Protein AF-K4JUY3-F1 (afdb_monomer)

Foldseek 3Di:
DEEEEDEVVCVVVVQCQLVVLLCVLLVVVVDDYHYDYDPDLAQLVRCQVPQADPVVRAGPHQEYEYADLAANADAPVDGDLVSLLVSVVSHVHHAAYEYEQDPDAPVCQVPDPVRHDVVSCVGRPVRNVSNVHDDHFHQWGAHPPPRGIHGPNVSSNVVSVVRVD

Organism: NCBI:txid55611

Radius of gyration: 15.1 Å; Cα contacts (8 Å, |Δi|>4): 313; chains: 1; bounding box: 41×32×41 Å

Mean predicted aligned error: 3.04 Å

Sequence (165 aa):
VVGLILQRSHIVTGDESHYVGVIMELEAKGAKVIPIFAGGLDFSGPIEKYLVDPITKKPFVNSVVSLTGFALVGGPAKQDHPRAIETLMKLDVPYLCALPLVFQTTEEWLNSTLGLHPIQVALQVALPELDGGMEPIIFAGRDPRTGKSHALHKRVEQLCTRAIR

Structure (mmCIF, N/CA/C/O backbone):
data_AF-K4JUY3-F1
#
_entry.id   AF-K4JUY3-F1
#
loop_
_atom_site.group_PDB
_atom_site.id
_atom_site.type_symbol
_atom_site.label_atom_id
_atom_site.label_alt_id
_atom_site.label_comp_id
_atom_site.label_asym_id
_atom_site.label_entity_id
_atom_site.label_seq_id
_atom_site.pdbx_PDB_ins_code
_atom_site.Cartn_x
_atom_site.Cartn_y
_atom_site.Cartn_z
_atom_site.occupancy
_atom_site.B_iso_or_equiv
_atom_site.auth_seq_id
_atom_site.auth_comp_id
_atom_site.auth_asym_id
_atom_site.auth_atom_id
_atom_site.pdbx_PDB_model_num
ATOM 1 N N . VAL A 1 1 ? -11.041 -5.839 9.057 1.00 97.00 1 VAL A N 1
ATOM 2 C CA . VAL A 1 1 ? -11.167 -4.763 8.047 1.00 97.00 1 VAL A CA 1
ATOM 3 C C . VAL A 1 1 ? -9.778 -4.213 7.786 1.00 97.00 1 VAL A C 1
ATOM 5 O O . VAL A 1 1 ? -9.111 -3.861 8.748 1.00 97.00 1 VAL A O 1
ATOM 8 N N . VAL A 1 2 ? -9.334 -4.171 6.532 1.00 98.31 2 VAL A N 1
ATOM 9 C CA . VAL A 1 2 ? -7.998 -3.680 6.154 1.00 98.31 2 VAL A CA 1
ATOM 10 C C . VAL A 1 2 ? -8.152 -2.387 5.360 1.00 98.31 2 VAL A C 1
ATOM 12 O O . VAL A 1 2 ? -8.859 -2.363 4.350 1.00 98.31 2 VAL A O 1
ATOM 15 N N . GLY A 1 3 ? -7.521 -1.309 5.824 1.00 98.25 3 GLY A N 1
ATOM 16 C CA . GLY A 1 3 ? -7.425 -0.061 5.067 1.00 98.25 3 GLY A CA 1
ATOM 17 C C . GLY A 1 3 ? -6.300 -0.149 4.037 1.00 98.25 3 GLY A C 1
ATOM 18 O O . GLY A 1 3 ? -5.197 -0.567 4.379 1.00 98.25 3 GLY A O 1
ATOM 19 N N . LEU A 1 4 ? -6.552 0.247 2.789 1.00 98.19 4 LEU A N 1
ATOM 20 C CA . LEU A 1 4 ? -5.523 0.330 1.747 1.00 98.19 4 LEU A CA 1
ATOM 21 C C . LEU A 1 4 ? -5.312 1.776 1.320 1.00 98.19 4 LEU A C 1
ATOM 23 O O . LEU A 1 4 ? -6.272 2.443 0.948 1.00 98.19 4 LEU A O 1
ATOM 27 N N . ILE A 1 5 ? -4.064 2.240 1.308 1.00 97.75 5 ILE A N 1
ATOM 28 C CA . ILE A 1 5 ? -3.713 3.574 0.805 1.00 97.75 5 ILE A CA 1
ATOM 29 C C . ILE A 1 5 ? -3.151 3.439 -0.604 1.00 97.75 5 ILE A C 1
ATOM 31 O O . ILE A 1 5 ? -2.113 2.810 -0.816 1.00 97.75 5 ILE A O 1
ATOM 35 N N . LEU A 1 6 ? -3.846 4.043 -1.563 1.00 96.81 6 LEU A N 1
ATOM 36 C CA . LEU A 1 6 ? -3.548 3.980 -2.988 1.00 96.81 6 LEU A CA 1
ATOM 37 C C . LEU A 1 6 ? -3.201 5.367 -3.528 1.00 96.81 6 LEU A C 1
ATOM 39 O O . LEU A 1 6 ? 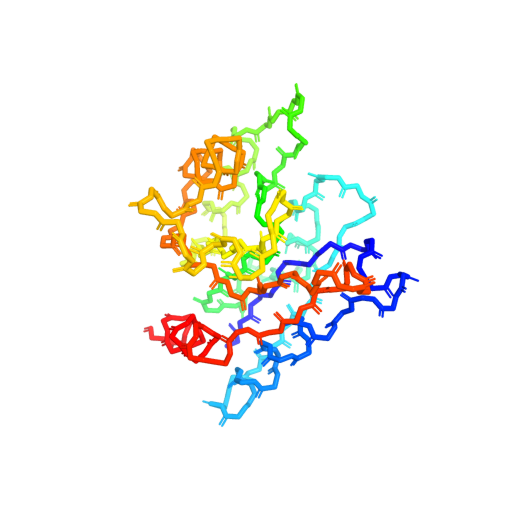-3.682 6.390 -3.032 1.00 96.81 6 LEU A O 1
ATOM 43 N N . GLN A 1 7 ? -2.430 5.414 -4.612 1.00 94.06 7 GLN A N 1
ATOM 44 C CA . GLN A 1 7 ? -2.247 6.661 -5.345 1.00 94.06 7 GLN A CA 1
ATOM 45 C C . GLN A 1 7 ? -3.351 6.845 -6.385 1.00 94.06 7 GLN A C 1
ATOM 47 O O . GLN A 1 7 ? -3.646 5.951 -7.180 1.00 94.06 7 GLN A O 1
ATOM 52 N N . ARG A 1 8 ? -3.917 8.055 -6.440 1.00 94.56 8 ARG A N 1
ATOM 53 C CA . ARG A 1 8 ? -4.938 8.415 -7.433 1.00 94.56 8 ARG A CA 1
ATOM 54 C C . ARG A 1 8 ? -4.433 8.301 -8.873 1.00 94.56 8 ARG A C 1
ATOM 56 O O . ARG A 1 8 ? -5.232 8.017 -9.758 1.00 94.56 8 ARG A O 1
ATOM 63 N N . SER A 1 9 ? -3.144 8.544 -9.109 1.00 92.25 9 SER A N 1
ATOM 64 C CA . SER A 1 9 ? -2.516 8.491 -10.436 1.00 92.25 9 SER A CA 1
ATOM 65 C C . SER A 1 9 ? -2.813 7.171 -11.144 1.00 92.25 9 SER A C 1
ATOM 67 O O . SER A 1 9 ? -3.431 7.200 -12.202 1.00 92.25 9 SER A O 1
ATOM 69 N N . HIS A 1 10 ? -2.482 6.039 -10.518 1.00 93.44 10 HIS A N 1
ATOM 70 C CA . HIS A 1 10 ? -2.679 4.706 -11.096 1.00 93.44 10 HIS A CA 1
ATOM 71 C C . HIS A 1 10 ? -4.153 4.395 -11.393 1.00 93.44 10 HIS A C 1
ATOM 73 O O . HIS A 1 10 ? -4.444 3.796 -12.422 1.00 93.44 10 HIS A O 1
ATOM 79 N N . ILE A 1 11 ? -5.079 4.862 -10.546 1.00 94.62 11 ILE A N 1
ATOM 80 C CA . ILE A 1 11 ? -6.529 4.690 -10.749 1.00 94.62 11 ILE A CA 1
ATOM 81 C C . ILE A 1 11 ? -7.009 5.503 -11.958 1.00 94.62 11 ILE A C 1
ATOM 83 O O . ILE A 1 11 ? -7.792 5.028 -12.772 1.00 94.62 11 ILE A O 1
ATOM 87 N N . VAL A 1 12 ? -6.550 6.750 -12.087 1.00 95.56 12 VAL A N 1
ATOM 88 C CA . VAL A 1 12 ? -6.958 7.634 -13.189 1.00 95.56 12 VAL A CA 1
ATOM 89 C C . VAL A 1 12 ? -6.356 7.184 -14.520 1.00 95.56 12 VAL A C 1
ATOM 91 O O . VAL A 1 12 ? -6.979 7.371 -15.562 1.00 95.56 12 VAL A O 1
ATOM 94 N N . THR A 1 13 ? -5.157 6.601 -14.504 1.00 93.69 13 THR A N 1
ATOM 95 C CA . THR A 1 13 ? -4.459 6.168 -15.721 1.00 93.69 13 THR A CA 1
ATOM 96 C C . THR A 1 13 ? -4.848 4.776 -16.214 1.00 93.69 13 THR A C 1
ATOM 98 O O . THR A 1 13 ? -4.397 4.391 -17.291 1.00 93.69 13 THR A O 1
ATOM 101 N N . GLY A 1 14 ? -5.638 4.003 -15.465 1.00 94.81 14 GLY A N 1
ATOM 102 C CA . GLY A 1 14 ? -5.921 2.612 -15.834 1.00 94.81 14 GLY A CA 1
ATOM 103 C C . GLY A 1 14 ? -4.743 1.654 -15.566 1.00 94.81 14 GLY A C 1
ATOM 104 O O . GLY A 1 14 ? -4.593 0.648 -16.267 1.00 94.81 14 GLY A 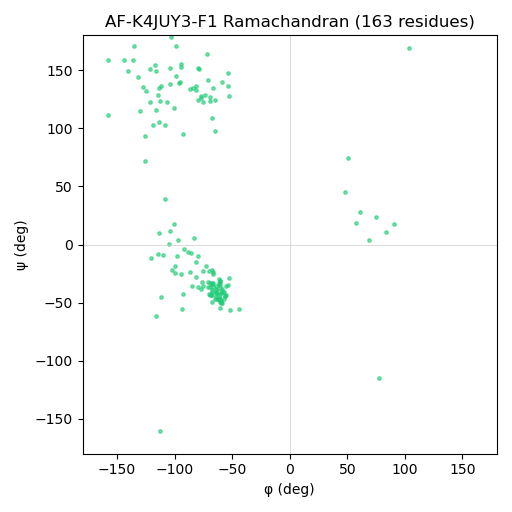O 1
ATOM 105 N N . ASP A 1 15 ? -3.841 2.008 -14.638 1.00 94.94 15 ASP A N 1
ATOM 106 C CA . ASP A 1 15 ? -2.673 1.202 -14.238 1.00 94.94 15 ASP A CA 1
ATOM 107 C C . ASP A 1 15 ? -2.844 0.608 -12.827 1.00 94.94 15 ASP A C 1
ATOM 109 O O . ASP A 1 15 ? -1.923 0.568 -12.017 1.00 94.94 15 ASP A O 1
ATOM 113 N N . GLU A 1 16 ? -4.051 0.157 -12.502 1.00 95.19 16 GLU A N 1
ATOM 114 C CA . GLU A 1 16 ? -4.441 -0.324 -11.172 1.00 95.19 16 GLU A CA 1
ATOM 115 C C . GLU A 1 16 ? -4.388 -1.849 -11.009 1.00 95.19 16 GLU A C 1
ATOM 117 O O . GLU A 1 16 ? -4.754 -2.359 -9.952 1.00 95.19 16 GLU A O 1
ATOM 122 N N . SER A 1 17 ? -3.929 -2.603 -12.015 1.00 95.12 17 SER A N 1
ATOM 123 C CA . SER A 1 17 ? -4.011 -4.078 -12.002 1.00 95.12 17 SER A CA 1
ATOM 124 C C . SER A 1 17 ? -3.351 -4.709 -10.766 1.00 95.12 17 SER A C 1
ATOM 126 O O . SER A 1 17 ? -3.850 -5.671 -10.181 1.00 95.12 17 SER A O 1
ATOM 128 N N . HIS A 1 18 ? -2.251 -4.109 -10.315 1.00 96.38 18 HIS A N 1
ATOM 129 C CA . HIS A 1 18 ? -1.531 -4.505 -9.118 1.00 96.38 18 HIS A CA 1
ATOM 130 C C . HIS A 1 18 ? -2.306 -4.222 -7.817 1.00 96.38 18 HIS A C 1
ATOM 132 O O . HIS A 1 18 ? -2.221 -5.016 -6.883 1.00 96.38 18 HIS A O 1
ATOM 138 N N . TYR A 1 19 ? -3.105 -3.151 -7.762 1.00 97.81 19 TYR A N 1
ATOM 139 C CA . TYR A 1 19 ? -4.019 -2.882 -6.647 1.00 97.81 19 TYR A CA 1
ATOM 140 C C . TYR A 1 19 ? -5.182 -3.867 -6.632 1.00 97.81 19 TYR A C 1
ATOM 142 O O . TYR A 1 19 ? -5.517 -4.391 -5.572 1.00 97.81 19 TYR A O 1
ATOM 150 N N . VAL A 1 20 ? -5.750 -4.168 -7.805 1.00 97.25 20 VAL A N 1
ATOM 151 C CA . VAL A 1 20 ? -6.811 -5.176 -7.949 1.00 97.25 20 VAL A CA 1
ATOM 152 C C . VAL A 1 20 ? -6.333 -6.523 -7.406 1.00 97.25 20 VAL A C 1
ATOM 154 O O . VAL A 1 20 ? -7.039 -7.139 -6.616 1.00 97.25 20 VAL A O 1
ATOM 157 N N . GLY A 1 21 ? -5.102 -6.935 -7.732 1.00 97.50 21 GLY A N 1
ATOM 158 C CA . GLY A 1 21 ? -4.514 -8.166 -7.199 1.00 97.50 21 GLY A CA 1
ATOM 159 C C . GLY A 1 21 ? -4.433 -8.207 -5.667 1.00 97.50 21 GLY A C 1
ATOM 160 O O . GLY A 1 21 ? -4.744 -9.235 -5.072 1.00 97.50 21 GLY A O 1
ATOM 161 N N . VAL A 1 22 ? -4.065 -7.097 -5.015 1.00 98.19 22 VAL A N 1
ATOM 162 C CA . VAL A 1 22 ? -4.020 -7.014 -3.541 1.00 98.19 22 VAL A CA 1
ATOM 163 C C . VAL A 1 22 ? -5.421 -7.044 -2.931 1.00 98.19 22 VAL A C 1
ATOM 165 O O . VAL A 1 22 ? -5.642 -7.750 -1.949 1.00 98.19 22 VAL A O 1
ATOM 168 N N . ILE A 1 23 ? -6.372 -6.308 -3.512 1.00 98.31 23 ILE A N 1
ATOM 169 C CA . ILE A 1 23 ? -7.764 -6.281 -3.040 1.00 98.31 23 ILE A CA 1
ATOM 170 C C . ILE A 1 23 ? -8.370 -7.684 -3.123 1.00 98.31 23 ILE A C 1
ATOM 172 O O . ILE A 1 23 ? -8.881 -8.180 -2.123 1.00 98.31 23 ILE A O 1
ATOM 176 N N . MET A 1 24 ? -8.236 -8.348 -4.274 1.00 98.00 24 MET A N 1
ATOM 177 C CA . MET A 1 24 ? -8.762 -9.698 -4.482 1.00 98.00 24 MET A CA 1
ATOM 178 C C . MET A 1 24 ? -8.158 -10.711 -3.507 1.00 98.00 24 MET A C 1
ATOM 180 O O . MET A 1 24 ? -8.884 -11.543 -2.973 1.00 98.00 24 MET A O 1
ATOM 184 N N . GLU A 1 25 ? -6.851 -10.648 -3.245 1.00 98.31 25 GLU A N 1
ATOM 185 C CA . GLU A 1 25 ? -6.194 -11.568 -2.310 1.00 98.31 25 GLU A CA 1
ATOM 186 C C . GLU A 1 25 ? -6.653 -11.341 -0.858 1.00 98.31 25 GLU A C 1
ATOM 188 O O . GLU A 1 25 ? -6.895 -12.302 -0.127 1.00 98.31 25 GLU A O 1
ATOM 193 N N . LEU A 1 26 ? -6.820 -10.086 -0.427 1.00 98.38 26 LEU A N 1
ATOM 194 C CA . LEU A 1 26 ? -7.370 -9.771 0.896 1.00 98.38 26 LEU A CA 1
ATOM 195 C C . LEU A 1 26 ? -8.820 -10.253 1.039 1.00 98.38 26 LEU A C 1
ATOM 197 O O . LEU A 1 26 ? -9.165 -10.872 2.048 1.00 98.38 26 LEU A O 1
ATOM 201 N N . GLU A 1 27 ? -9.658 -10.007 0.031 1.00 98.19 27 GLU A N 1
ATOM 202 C CA . GLU A 1 27 ? -11.056 -10.451 0.013 1.00 98.19 27 GLU A CA 1
ATOM 203 C C . GLU A 1 27 ? -11.167 -11.980 -0.005 1.00 98.19 27 GLU A C 1
ATOM 205 O O . GLU A 1 27 ? -11.966 -12.545 0.741 1.00 98.19 27 GLU A O 1
ATOM 210 N N . ALA A 1 28 ? -10.315 -12.668 -0.774 1.00 97.88 28 ALA A N 1
ATOM 211 C CA . ALA A 1 28 ? -10.247 -14.129 -0.801 1.00 97.88 28 ALA A CA 1
ATOM 212 C C . ALA A 1 28 ? -9.867 -14.728 0.565 1.00 97.88 28 ALA A C 1
ATOM 214 O O . ALA A 1 28 ? -10.308 -15.825 0.906 1.00 97.88 28 ALA A O 1
ATOM 215 N N . LYS A 1 29 ? -9.098 -13.995 1.381 1.00 97.12 29 LYS A N 1
ATOM 216 C CA . LYS A 1 29 ? -8.787 -14.355 2.776 1.00 97.12 29 LYS A CA 1
ATOM 217 C C . LYS A 1 29 ? -9.881 -13.945 3.776 1.00 97.12 29 LYS A C 1
ATOM 219 O O . LYS A 1 29 ? -9.696 -14.108 4.980 1.00 97.12 29 LYS A O 1
ATOM 224 N N . GLY A 1 30 ? -11.017 -13.429 3.304 1.00 96.88 30 GLY A N 1
ATOM 225 C CA . GLY A 1 30 ? -12.169 -13.050 4.126 1.00 96.88 30 GLY A CA 1
ATOM 226 C C . GLY A 1 30 ? -12.080 -11.654 4.747 1.00 96.88 30 GLY A C 1
ATOM 227 O O . GLY A 1 30 ? -12.890 -11.317 5.614 1.00 96.88 30 GLY A O 1
ATOM 228 N N . ALA A 1 31 ? -11.118 -10.821 4.338 1.00 98.00 31 ALA A N 1
ATOM 229 C CA . ALA A 1 31 ? -11.021 -9.456 4.833 1.00 98.00 31 ALA A CA 1
ATOM 230 C C . ALA A 1 31 ? -11.984 -8.521 4.087 1.00 98.00 31 ALA A C 1
ATOM 232 O O . ALA A 1 31 ? -12.054 -8.509 2.863 1.00 98.00 31 ALA A O 1
ATOM 233 N N . LYS A 1 32 ? -12.672 -7.649 4.831 1.00 97.94 32 LYS A N 1
ATOM 234 C CA . LYS A 1 32 ? -13.296 -6.451 4.254 1.00 97.94 32 LYS A CA 1
ATOM 235 C C . LYS A 1 32 ? -12.211 -5.415 3.967 1.00 97.94 32 LYS A C 1
ATOM 237 O O . LYS A 1 32 ? -11.515 -5.007 4.901 1.00 97.94 32 LYS A O 1
ATOM 242 N N . VAL A 1 33 ? -12.107 -4.973 2.718 1.00 98.25 33 VAL A N 1
ATOM 243 C CA . VAL A 1 33 ? -11.078 -4.035 2.254 1.00 98.25 33 VAL A CA 1
ATOM 244 C C . VAL A 1 33 ? -11.669 -2.640 2.067 1.00 98.25 33 VAL A C 1
ATOM 246 O O . VAL A 1 33 ? -12.779 -2.494 1.559 1.00 98.25 33 VAL A O 1
ATOM 249 N N . ILE A 1 34 ? -10.941 -1.606 2.491 1.00 98.12 34 ILE A N 1
ATOM 250 C CA . ILE A 1 34 ? -11.339 -0.203 2.325 1.00 98.12 34 ILE A CA 1
ATOM 251 C C . ILE A 1 34 ? -10.213 0.548 1.613 1.00 98.12 34 ILE A C 1
ATOM 253 O O . ILE A 1 34 ? -9.279 1.012 2.272 1.00 98.12 34 ILE A O 1
ATOM 257 N N . PRO A 1 35 ? -10.265 0.656 0.274 1.00 97.69 35 PRO A N 1
ATOM 258 C CA . PRO A 1 35 ? -9.296 1.433 -0.476 1.00 97.69 35 PRO A CA 1
ATOM 259 C C . PRO A 1 35 ? -9.593 2.930 -0.364 1.00 97.69 35 PRO A C 1
ATOM 261 O O . PRO A 1 35 ? -10.697 3.391 -0.650 1.00 97.69 35 PRO A O 1
ATOM 264 N N . ILE A 1 36 ? -8.578 3.695 0.021 1.00 97.81 36 ILE A N 1
ATO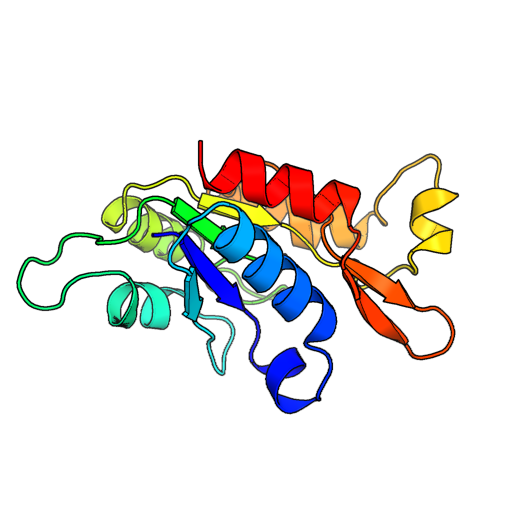M 265 C CA . ILE A 1 36 ? -8.584 5.154 0.079 1.00 97.81 36 ILE A CA 1
ATOM 266 C C . ILE A 1 36 ? -7.471 5.702 -0.811 1.00 97.81 36 ILE A C 1
ATOM 268 O O . ILE A 1 36 ? -6.439 5.068 -1.015 1.00 97.81 36 ILE A O 1
ATOM 272 N N . PHE A 1 37 ? -7.671 6.900 -1.348 1.00 96.31 37 PHE A N 1
ATOM 273 C CA . PHE A 1 37 ? -6.664 7.602 -2.138 1.00 96.31 37 PHE A CA 1
ATOM 274 C C . PHE A 1 37 ? -6.737 9.106 -1.880 1.00 96.31 37 PHE A C 1
ATOM 276 O O . PHE A 1 37 ? -7.769 9.635 -1.462 1.00 96.31 37 PHE A O 1
ATOM 283 N N . ALA A 1 38 ? -5.640 9.804 -2.168 1.00 93.56 38 ALA A N 1
ATOM 284 C CA . ALA A 1 38 ? -5.555 11.258 -2.118 1.00 93.56 38 ALA A CA 1
ATOM 285 C C . ALA A 1 38 ? -5.284 11.830 -3.516 1.00 93.56 38 ALA A C 1
ATOM 287 O O . ALA A 1 38 ? -4.631 11.200 -4.348 1.00 93.56 38 ALA A O 1
ATOM 288 N N . GLY A 1 39 ? -5.785 13.040 -3.778 1.00 86.19 39 GLY A N 1
ATOM 289 C CA . GLY A 1 39 ? -5.411 13.801 -4.976 1.00 86.19 39 GLY A CA 1
ATOM 290 C C . GLY A 1 39 ? -4.014 14.423 -4.890 1.00 86.19 39 GLY A C 1
ATOM 291 O O . GLY A 1 39 ? -3.418 14.707 -5.924 1.00 86.19 39 GLY A O 1
ATOM 292 N N . GLY A 1 40 ? -3.506 14.619 -3.671 1.00 89.00 40 GLY A N 1
ATOM 293 C CA . GLY A 1 40 ? -2.148 15.080 -3.388 1.00 89.00 40 GLY A CA 1
ATOM 294 C C . GLY A 1 40 ? -1.311 13.997 -2.709 1.00 89.00 40 GLY A C 1
ATOM 295 O O . GLY A 1 40 ? -1.655 12.821 -2.745 1.00 89.00 40 GLY A O 1
ATOM 296 N N . LEU A 1 41 ? -0.225 14.418 -2.062 1.00 91.25 41 LEU A N 1
ATOM 297 C CA . LEU A 1 41 ? 0.697 13.538 -1.330 1.00 91.25 41 LEU A CA 1
ATOM 298 C C . LEU A 1 41 ? 0.446 13.557 0.186 1.00 91.25 41 LEU A C 1
ATOM 300 O O . LEU A 1 41 ? 1.309 13.183 0.964 1.00 91.25 41 LEU A O 1
ATOM 304 N N . ASP A 1 42 ? -0.724 14.030 0.612 1.00 95.44 42 ASP A N 1
ATOM 305 C CA . ASP A 1 42 ? -1.164 13.994 2.005 1.00 95.44 42 ASP A CA 1
ATOM 306 C C . ASP A 1 42 ? -2.282 12.957 2.144 1.00 95.44 42 ASP A C 1
ATOM 308 O O . ASP A 1 42 ? -3.428 13.199 1.748 1.00 95.44 42 ASP A O 1
ATOM 312 N N . PHE A 1 43 ? -1.930 11.787 2.681 1.00 96.88 43 PHE A N 1
ATOM 313 C CA . PHE A 1 43 ? -2.868 10.692 2.918 1.00 96.88 43 PHE A CA 1
ATOM 314 C C . PHE A 1 43 ? -3.484 10.730 4.327 1.00 96.88 43 PHE A C 1
ATOM 316 O O . PHE A 1 43 ? -4.403 9.954 4.596 1.00 96.88 43 PHE A O 1
ATOM 323 N N . SER A 1 44 ? -3.070 11.665 5.196 1.00 96.31 44 SER A N 1
ATOM 324 C CA . SER A 1 44 ? -3.630 11.787 6.552 1.00 96.31 44 SER A CA 1
ATOM 325 C C . SER A 1 44 ? -5.117 12.146 6.542 1.00 96.31 44 SER A C 1
ATOM 327 O O . SER A 1 44 ? -5.916 11.525 7.238 1.00 96.31 44 SER A O 1
ATOM 329 N N . GLY A 1 45 ? -5.520 13.081 5.675 1.00 95.25 45 GLY A N 1
ATOM 330 C CA . GLY A 1 45 ? -6.917 13.503 5.546 1.00 95.25 45 GLY A CA 1
ATOM 331 C C . GLY A 1 45 ? -7.860 12.353 5.157 1.00 95.25 45 GLY A C 1
ATOM 332 O O . GLY A 1 45 ? -8.876 12.147 5.823 1.00 95.25 45 GLY A O 1
ATOM 333 N N . PRO A 1 46 ? -7.552 11.572 4.103 1.00 96.69 46 PRO A N 1
ATOM 334 C CA . PRO A 1 46 ? -8.314 10.369 3.778 1.00 96.69 46 PRO A CA 1
ATOM 335 C C . PRO A 1 46 ? -8.357 9.322 4.898 1.00 96.69 46 PRO A C 1
ATOM 337 O O . PRO A 1 46 ? -9.414 8.728 5.096 1.00 96.69 46 PRO A O 1
ATOM 340 N N . ILE A 1 47 ? -7.267 9.113 5.648 1.00 96.75 47 ILE A N 1
ATOM 341 C CA . ILE A 1 47 ? -7.269 8.195 6.800 1.00 96.75 47 ILE A CA 1
ATOM 342 C C . ILE A 1 47 ? -8.285 8.653 7.846 1.00 96.75 47 ILE A C 1
ATOM 344 O O . ILE A 1 47 ? -9.188 7.893 8.196 1.00 96.75 47 ILE A O 1
ATOM 348 N N . GLU A 1 48 ? -8.184 9.902 8.302 1.00 94.81 48 GLU A N 1
ATOM 349 C CA . GLU A 1 48 ? -9.076 10.442 9.334 1.00 94.81 48 GLU A CA 1
ATOM 350 C C . GLU A 1 48 ? -10.541 10.450 8.882 1.00 94.81 48 GLU A C 1
ATOM 352 O O . GLU A 1 48 ? -11.450 10.251 9.686 1.00 94.81 48 GLU A O 1
ATOM 357 N N . LYS A 1 49 ? -10.789 10.660 7.586 1.00 95.88 49 LYS A N 1
ATOM 358 C CA . LYS A 1 49 ? -12.146 10.732 7.040 1.00 95.88 49 LYS A CA 1
ATOM 359 C C . LYS A 1 49 ? -12.794 9.365 6.826 1.00 95.88 49 LYS A C 1
ATOM 361 O O . LYS A 1 49 ? -14.012 9.258 6.957 1.00 95.88 49 LYS A O 1
ATOM 366 N N . TYR A 1 50 ? -12.019 8.361 6.418 1.00 97.06 50 TYR A N 1
ATOM 367 C CA . TYR A 1 50 ? -12.568 7.109 5.890 1.00 97.06 50 TYR A CA 1
ATOM 368 C C . TYR A 1 50 ? -12.175 5.858 6.672 1.00 97.06 50 TYR A C 1
ATOM 370 O O . TYR A 1 50 ? -12.758 4.814 6.400 1.00 97.06 50 TYR A O 1
ATOM 378 N N . LEU A 1 51 ? -11.218 5.927 7.602 1.00 97.25 51 LEU A N 1
ATOM 379 C CA . LEU A 1 51 ? -10.806 4.784 8.435 1.00 97.25 51 LEU A CA 1
ATOM 380 C C . LEU A 1 51 ? -11.130 4.979 9.926 1.00 97.25 51 LEU A C 1
ATOM 382 O O . LEU A 1 51 ? -11.009 4.039 10.716 1.00 97.25 51 LEU A O 1
ATOM 386 N N . VAL A 1 52 ? -11.564 6.185 10.303 1.00 95.88 52 VAL A N 1
ATOM 387 C CA . VAL A 1 52 ? -11.985 6.549 11.659 1.00 95.88 52 VAL A CA 1
ATOM 388 C C . VAL A 1 52 ? -13.478 6.848 11.657 1.00 95.88 52 VAL A C 1
ATOM 390 O O . VAL A 1 52 ? -13.996 7.536 10.778 1.00 95.88 52 VAL A O 1
ATOM 393 N N . ASP A 1 53 ? -14.190 6.318 12.646 1.00 93.75 53 ASP A N 1
ATOM 394 C CA . ASP A 1 53 ? -15.618 6.559 12.794 1.00 93.75 53 ASP A CA 1
ATOM 395 C C . ASP A 1 53 ? -15.862 8.026 13.209 1.00 93.75 53 ASP A C 1
ATOM 397 O O . ASP A 1 53 ? -15.288 8.502 14.198 1.00 93.75 53 ASP A O 1
ATOM 401 N N . PRO A 1 54 ? -16.716 8.777 12.490 1.00 90.69 54 PRO A N 1
ATOM 402 C CA . PRO A 1 54 ? -16.891 10.205 12.734 1.00 90.69 54 PRO A CA 1
ATOM 403 C C . PRO A 1 54 ? -17.548 10.521 14.084 1.00 90.69 54 PRO A C 1
ATOM 405 O O . PRO A 1 54 ? -17.362 11.639 14.574 1.00 90.69 54 PRO A O 1
ATOM 408 N N . ILE A 1 55 ? -18.281 9.570 14.673 1.00 93.12 55 ILE A N 1
ATOM 409 C CA . ILE A 1 55 ? -19.028 9.714 15.927 1.00 93.12 55 ILE A CA 1
ATOM 410 C C . ILE A 1 55 ? -18.164 9.257 17.102 1.00 93.12 55 ILE A C 1
ATOM 412 O O . ILE A 1 55 ? -17.938 10.021 18.037 1.00 93.12 55 ILE A O 1
ATOM 416 N N . THR A 1 56 ? -17.664 8.021 17.058 1.00 93.62 56 THR A N 1
ATOM 417 C CA . THR A 1 56 ? -16.907 7.429 18.173 1.00 93.62 56 THR A CA 1
ATOM 418 C C . THR A 1 56 ? -15.447 7.870 18.202 1.00 93.62 56 THR A C 1
ATOM 420 O O . THR A 1 56 ? -14.785 7.682 19.221 1.00 93.62 56 THR A O 1
ATOM 423 N N . LYS A 1 57 ? -14.947 8.451 17.100 1.00 91.75 57 LYS A N 1
ATOM 424 C CA . LYS A 1 57 ? -13.539 8.828 16.890 1.00 91.75 57 LYS A CA 1
ATOM 425 C C . LYS A 1 57 ? -12.559 7.664 17.031 1.00 91.75 57 LYS A C 1
ATOM 427 O O . LYS A 1 57 ? -11.368 7.889 17.213 1.00 91.75 57 LYS A O 1
ATOM 432 N N . LYS A 1 58 ? -13.049 6.426 16.935 1.00 93.94 58 LYS A N 1
ATOM 433 C CA . LYS A 1 58 ? -12.224 5.222 16.985 1.00 93.94 58 LYS A CA 1
ATOM 434 C C . LYS A 1 58 ? -11.938 4.700 15.577 1.00 93.94 58 LYS A C 1
ATOM 436 O O . LYS A 1 58 ? -12.815 4.796 14.710 1.00 93.94 58 LYS A O 1
ATOM 441 N N . PRO A 1 59 ? -10.745 4.136 15.338 1.00 95.50 59 PRO A N 1
ATOM 442 C CA . PRO A 1 59 ? -10.484 3.363 14.132 1.00 95.50 59 PRO A CA 1
ATOM 443 C C . PRO A 1 59 ? -11.461 2.182 14.058 1.00 95.50 59 PRO A C 1
ATOM 445 O O . PRO A 1 59 ? -11.753 1.536 15.064 1.00 95.50 59 PRO A O 1
ATOM 448 N N . PHE A 1 60 ? -11.959 1.883 12.861 1.00 95.06 60 PHE A N 1
ATOM 449 C CA . PHE A 1 60 ? -12.739 0.660 12.599 1.00 95.06 60 PHE A CA 1
ATOM 450 C C . PHE A 1 60 ? -12.015 -0.305 11.646 1.00 95.06 60 PHE A C 1
ATOM 452 O O . PHE A 1 60 ? -12.588 -1.290 11.171 1.00 95.06 60 PHE A O 1
ATOM 459 N N . VAL A 1 61 ? -10.746 -0.014 11.363 1.00 97.06 61 VAL A N 1
ATOM 460 C CA . VAL A 1 61 ? -9.804 -0.899 10.677 1.00 97.06 61 VAL A CA 1
ATOM 461 C C . VAL A 1 61 ? -8.972 -1.677 11.694 1.00 97.06 61 VAL A C 1
ATOM 463 O O . VAL A 1 61 ? -8.808 -1.240 12.826 1.00 97.06 61 VAL A O 1
ATOM 466 N N . ASN A 1 62 ? -8.461 -2.838 11.292 1.00 96.81 62 ASN A N 1
ATOM 467 C CA . ASN A 1 62 ? -7.561 -3.661 12.104 1.00 96.81 62 ASN A CA 1
ATOM 468 C C . ASN A 1 62 ? -6.095 -3.475 11.713 1.00 96.81 62 ASN A C 1
ATOM 470 O O . ASN A 1 62 ? -5.219 -3.723 12.526 1.00 96.81 62 ASN A O 1
ATOM 474 N N . SER A 1 63 ? -5.843 -3.056 10.476 1.00 97.25 63 SER A N 1
ATOM 475 C CA . SER A 1 63 ? -4.521 -2.765 9.936 1.00 97.25 63 SER A CA 1
ATOM 476 C C . SER A 1 63 ? -4.660 -1.818 8.747 1.00 97.25 63 SER A C 1
ATOM 478 O O . SER A 1 63 ? -5.730 -1.716 8.126 1.00 97.25 63 SER A O 1
ATOM 480 N N . VAL A 1 64 ? -3.573 -1.122 8.429 1.00 97.81 64 VAL A N 1
ATOM 481 C CA . VAL A 1 64 ? -3.459 -0.282 7.239 1.00 97.81 64 VAL A CA 1
ATOM 482 C C . VAL A 1 64 ? -2.251 -0.708 6.430 1.00 97.81 64 VAL A C 1
ATOM 484 O O . VAL A 1 64 ? -1.154 -0.856 6.960 1.00 97.81 64 VAL A O 1
ATOM 487 N N . VAL A 1 65 ? -2.452 -0.870 5.126 1.00 98.00 65 VAL A N 1
ATOM 488 C CA . VAL A 1 65 ? -1.383 -1.147 4.173 1.00 98.00 65 VAL A CA 1
ATOM 489 C C . VAL A 1 65 ? -1.286 0.013 3.194 1.00 98.00 65 VAL A C 1
ATOM 491 O O . VAL A 1 65 ? -2.202 0.270 2.408 1.00 98.00 65 VAL A O 1
ATOM 494 N N . SER A 1 66 ? -0.161 0.714 3.225 1.00 97.19 66 SER A N 1
ATOM 495 C CA . SER A 1 66 ? 0.200 1.655 2.176 1.00 97.19 66 SER A CA 1
ATOM 496 C C . SER A 1 66 ? 0.780 0.909 0.986 1.00 97.19 66 SER A C 1
ATOM 498 O O . SER A 1 66 ? 1.740 0.160 1.131 1.00 97.19 66 SER A O 1
ATOM 500 N N . LEU A 1 67 ? 0.192 1.120 -0.193 1.00 96.56 67 LEU A N 1
ATOM 501 C CA . LEU A 1 67 ? 0.685 0.611 -1.476 1.00 96.56 67 LEU A CA 1
ATOM 502 C C . LEU A 1 67 ? 1.353 1.719 -2.306 1.00 96.56 67 LEU A C 1
ATOM 504 O O . LEU A 1 67 ? 1.585 1.556 -3.505 1.00 96.56 67 LEU A O 1
ATOM 508 N N . THR A 1 68 ? 1.614 2.879 -1.695 1.00 92.81 68 THR A N 1
ATOM 509 C CA . THR A 1 68 ? 2.171 4.048 -2.386 1.00 92.81 68 THR A CA 1
ATOM 510 C C . THR A 1 68 ? 3.686 3.960 -2.540 1.00 92.81 68 THR A C 1
ATOM 512 O O . THR A 1 68 ? 4.222 4.548 -3.478 1.00 92.81 68 THR A O 1
ATOM 515 N N . GLY A 1 69 ? 4.367 3.255 -1.628 1.00 88.06 69 GLY A N 1
ATOM 516 C CA . GLY A 1 69 ? 5.825 3.240 -1.528 1.00 88.06 69 GLY A CA 1
ATOM 517 C C . GLY A 1 69 ? 6.435 4.616 -1.243 1.00 88.06 69 GLY A C 1
ATOM 518 O O . GLY A 1 69 ? 7.553 4.864 -1.673 1.00 88.06 69 GLY A O 1
ATOM 519 N N . PHE A 1 70 ? 5.711 5.524 -0.585 1.00 88.38 70 PHE A N 1
ATOM 520 C CA . PHE A 1 70 ? 6.207 6.840 -0.170 1.00 88.38 70 PHE A CA 1
ATOM 521 C C . PHE A 1 70 ? 5.798 7.149 1.271 1.00 88.38 70 PHE A C 1
ATOM 523 O O . PHE A 1 70 ? 4.992 6.426 1.862 1.00 88.38 70 PHE A O 1
ATOM 530 N N . ALA A 1 71 ? 6.350 8.239 1.811 1.00 93.25 71 ALA A N 1
ATOM 531 C CA . ALA A 1 71 ? 5.916 8.798 3.084 1.00 93.25 71 ALA A CA 1
ATOM 532 C C . ALA A 1 71 ? 4.397 9.052 3.090 1.00 93.25 71 ALA A C 1
ATOM 534 O O . ALA A 1 71 ? 3.796 9.377 2.061 1.00 93.25 71 ALA A O 1
ATOM 535 N N . LEU A 1 72 ? 3.778 8.904 4.258 1.00 95.69 72 LEU A N 1
ATOM 536 C CA . LEU A 1 72 ? 2.335 9.043 4.432 1.00 95.69 72 LEU A CA 1
ATOM 537 C C . LEU A 1 72 ? 1.860 10.487 4.222 1.00 95.69 72 LEU A C 1
ATOM 539 O O . LEU A 1 72 ? 0.752 10.725 3.732 1.00 95.69 72 LEU A O 1
ATOM 543 N N . VAL A 1 73 ? 2.690 11.457 4.607 1.00 96.31 73 VAL A N 1
ATOM 544 C CA . VAL A 1 73 ? 2.407 12.881 4.436 1.00 96.31 73 VAL A CA 1
ATOM 545 C C . VAL A 1 73 ? 3.607 13.558 3.789 1.00 96.31 73 VAL A C 1
ATOM 547 O O . VAL A 1 73 ? 4.685 13.671 4.369 1.00 96.31 73 VAL A O 1
ATOM 550 N N . GLY A 1 74 ? 3.394 14.050 2.576 1.00 91.88 74 GLY A N 1
ATOM 551 C CA . GLY A 1 74 ? 4.392 14.739 1.777 1.00 91.88 74 GLY A CA 1
ATOM 552 C C . GLY A 1 74 ? 4.975 13.888 0.651 1.00 91.88 74 GLY A C 1
ATOM 553 O O . GLY A 1 74 ? 4.736 12.690 0.524 1.00 91.88 74 GLY A O 1
ATOM 554 N N . GLY A 1 75 ? 5.717 14.558 -0.226 1.00 84.19 75 GLY A N 1
ATOM 555 C CA . GLY A 1 75 ? 6.357 13.939 -1.384 1.00 84.19 75 GLY A CA 1
ATOM 556 C C . GLY A 1 75 ? 7.852 13.716 -1.193 1.00 84.19 75 GLY A C 1
ATOM 557 O O . GLY A 1 75 ? 8.414 14.173 -0.202 1.00 84.19 75 GLY A O 1
ATOM 558 N N . PRO A 1 76 ? 8.536 13.118 -2.186 1.00 77.19 76 PRO A N 1
ATOM 559 C CA . PRO A 1 76 ? 9.984 12.888 -2.149 1.00 77.19 76 PRO A CA 1
ATOM 560 C C . PRO A 1 76 ? 10.828 14.135 -1.842 1.00 77.19 76 PRO A C 1
ATOM 562 O O . PRO A 1 76 ? 11.909 14.021 -1.276 1.00 77.19 76 PRO A O 1
ATOM 565 N N . ALA A 1 77 ? 10.339 15.323 -2.210 1.00 83.75 77 ALA A N 1
ATOM 566 C CA . ALA A 1 77 ? 11.040 16.586 -1.989 1.00 83.75 77 ALA A CA 1
ATOM 567 C C . ALA A 1 77 ? 10.775 17.222 -0.612 1.00 83.75 77 ALA A C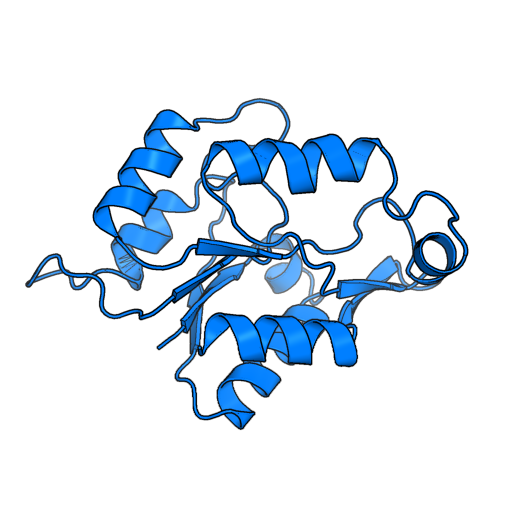 1
ATOM 569 O O . ALA A 1 77 ? 11.571 18.044 -0.165 1.00 83.75 77 ALA A O 1
ATOM 570 N N . LYS A 1 78 ? 9.644 16.908 0.032 1.00 88.31 78 LYS A N 1
ATOM 571 C CA . LYS A 1 78 ? 9.259 17.477 1.329 1.00 88.31 78 LYS A CA 1
ATOM 572 C C . LYS A 1 78 ? 8.266 16.557 2.032 1.00 88.31 78 LYS A C 1
ATOM 574 O O . LYS A 1 78 ? 7.120 16.447 1.590 1.00 88.31 78 LYS A O 1
ATOM 579 N N . GLN A 1 79 ? 8.719 15.950 3.122 1.00 92.56 79 GLN A N 1
ATOM 580 C CA . GLN A 1 79 ? 7.959 15.060 3.995 1.00 92.56 79 GLN A CA 1
ATOM 581 C C . GLN A 1 79 ? 7.568 15.776 5.292 1.00 92.56 79 GLN A C 1
ATOM 583 O O . GLN A 1 79 ? 8.267 16.682 5.749 1.00 92.56 79 GLN A O 1
ATOM 588 N N . ASP A 1 80 ? 6.458 15.352 5.887 1.00 96.38 80 ASP A N 1
ATOM 589 C CA . ASP A 1 80 ? 5.983 15.802 7.197 1.00 96.38 80 ASP A CA 1
ATOM 590 C C . ASP A 1 80 ? 5.759 14.584 8.106 1.00 96.38 80 ASP A C 1
ATOM 592 O O . ASP A 1 80 ? 4.631 14.170 8.387 1.00 96.38 80 ASP A O 1
ATOM 596 N N . HIS A 1 81 ? 6.872 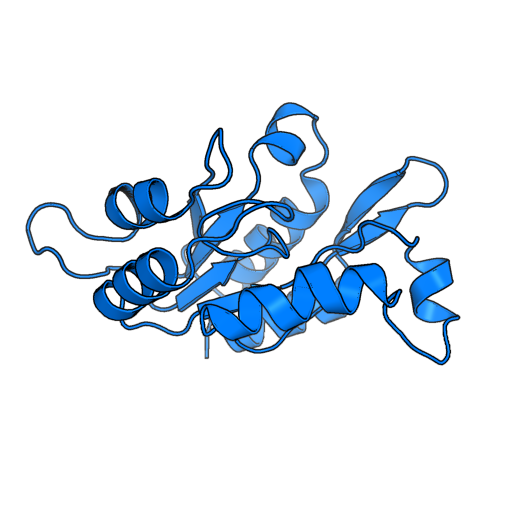13.979 8.532 1.00 95.81 81 HIS A N 1
ATOM 597 C CA . HIS A 1 81 ? 6.873 12.826 9.435 1.00 95.81 81 HIS A CA 1
ATOM 598 C C . HIS A 1 81 ? 6.136 13.097 10.759 1.00 95.81 81 HIS A C 1
ATOM 600 O O . HIS A 1 81 ? 5.369 12.232 11.177 1.00 95.81 81 HIS A O 1
ATOM 606 N N . PRO A 1 82 ? 6.264 14.273 11.419 1.00 97.38 82 PRO A N 1
ATOM 607 C CA . PRO A 1 82 ? 5.495 14.558 12.632 1.00 97.38 82 PRO A CA 1
ATOM 608 C C . PRO A 1 82 ? 3.983 14.412 12.437 1.00 97.38 82 PRO A C 1
ATOM 610 O O . PRO A 1 82 ? 3.315 13.791 13.264 1.00 97.38 82 PRO A O 1
ATOM 613 N N . ARG A 1 83 ? 3.442 14.917 11.321 1.00 96.75 83 ARG A N 1
ATOM 614 C CA . ARG A 1 83 ? 2.015 14.784 11.014 1.00 96.75 83 ARG A CA 1
ATOM 615 C C . ARG A 1 83 ? 1.617 13.354 10.645 1.00 96.75 83 ARG A C 1
ATOM 617 O O . ARG A 1 83 ? 0.526 12.907 11.011 1.00 96.75 83 ARG A O 1
ATOM 624 N N . ALA A 1 84 ? 2.485 12.628 9.941 1.00 96.94 84 ALA A N 1
ATOM 625 C CA . ALA A 1 84 ? 2.277 11.210 9.664 1.00 96.94 84 ALA A CA 1
ATOM 626 C C . ALA A 1 84 ? 2.186 10.396 10.965 1.00 96.94 84 ALA A C 1
ATOM 628 O O . ALA A 1 84 ? 1.208 9.677 11.168 1.00 96.94 84 ALA A O 1
ATOM 629 N N . ILE A 1 85 ? 3.144 10.588 11.875 1.00 97.12 85 ILE A N 1
ATOM 630 C CA . ILE A 1 85 ? 3.192 9.928 13.183 1.00 97.12 85 ILE A CA 1
ATOM 631 C C . ILE A 1 85 ? 1.952 10.278 14.005 1.00 97.12 85 ILE A C 1
ATOM 633 O O . ILE A 1 85 ? 1.318 9.377 14.542 1.00 97.12 85 ILE A O 1
ATOM 637 N N . GLU A 1 86 ? 1.547 11.551 14.071 1.00 97.00 86 GLU A N 1
ATOM 638 C CA . GLU A 1 86 ? 0.326 11.950 14.786 1.00 97.00 86 GLU A CA 1
ATOM 639 C C . GLU A 1 86 ? -0.910 11.201 14.258 1.00 97.00 86 GLU A C 1
ATOM 641 O O . GLU A 1 86 ? -1.724 10.699 15.034 1.00 97.00 86 GLU A O 1
ATOM 646 N N . THR A 1 87 ? -1.033 11.091 12.934 1.00 96.75 87 THR A N 1
ATOM 647 C CA . THR A 1 87 ? -2.149 10.393 12.285 1.00 96.75 87 THR A CA 1
ATOM 648 C C . THR A 1 87 ? -2.138 8.899 12.611 1.00 96.75 87 THR A C 1
ATOM 650 O O . THR A 1 87 ? -3.170 8.338 12.978 1.00 96.75 87 THR A O 1
ATOM 653 N N . LEU A 1 88 ? -0.976 8.250 12.497 1.00 96.69 88 LEU A N 1
ATOM 654 C CA . LEU A 1 88 ? -0.827 6.816 12.746 1.00 96.69 88 LEU A CA 1
ATOM 655 C C . LEU A 1 88 ?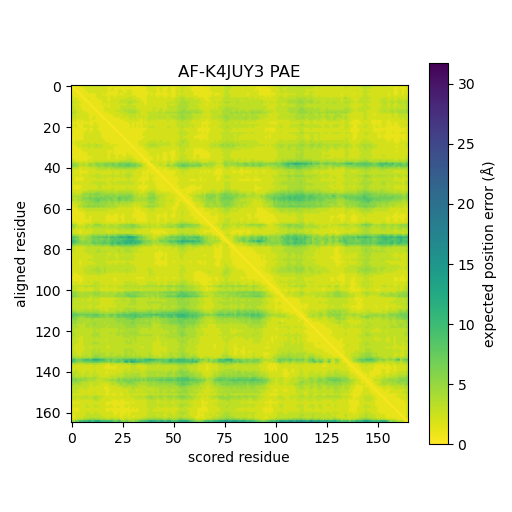 -1.000 6.470 14.229 1.00 96.69 88 LEU A C 1
ATOM 657 O O . LEU A 1 88 ? -1.651 5.479 14.542 1.00 96.69 88 LEU A O 1
ATOM 661 N N . MET A 1 89 ? -0.524 7.324 15.138 1.00 96.12 89 MET A N 1
ATOM 662 C CA . MET A 1 89 ? -0.727 7.179 16.584 1.00 96.12 89 MET A CA 1
ATOM 663 C C . MET A 1 89 ? -2.201 7.295 16.982 1.00 96.12 89 MET A C 1
ATOM 665 O O . MET A 1 89 ? -2.643 6.592 17.883 1.00 96.12 89 MET A O 1
ATOM 669 N N . LYS A 1 90 ? -2.985 8.157 16.318 1.00 94.56 90 LYS A N 1
ATOM 670 C CA . LYS A 1 90 ? -4.445 8.208 16.523 1.00 94.56 90 LYS A CA 1
ATOM 671 C C . LYS A 1 90 ? -5.141 6.949 16.011 1.00 94.56 90 LYS A C 1
ATOM 673 O O . LYS A 1 90 ? -6.176 6.566 16.553 1.00 94.56 90 LYS A O 1
ATOM 678 N N . LEU A 1 91 ? -4.616 6.359 14.937 1.00 96.00 91 LEU A N 1
ATOM 679 C CA . LEU A 1 91 ? -5.179 5.154 14.346 1.00 96.00 91 LEU A CA 1
ATOM 680 C C . LEU A 1 91 ? -4.837 3.900 15.158 1.00 96.00 91 LEU A C 1
ATOM 682 O O . LEU A 1 91 ? -5.658 2.996 15.184 1.00 96.00 91 LEU A O 1
ATOM 686 N N . ASP A 1 92 ? -3.670 3.860 15.807 1.00 96.31 92 ASP A N 1
ATOM 687 C CA . ASP A 1 92 ? -3.233 2.821 16.756 1.00 96.31 92 ASP A CA 1
ATOM 688 C C . ASP A 1 92 ? -3.448 1.377 16.255 1.00 96.31 92 ASP A C 1
ATOM 690 O O . ASP A 1 92 ? -3.965 0.499 16.945 1.00 96.31 92 ASP A O 1
ATOM 694 N N . VAL A 1 93 ? -3.084 1.136 14.994 1.00 96.44 93 VAL A N 1
ATOM 695 C CA . VAL A 1 93 ? -3.135 -0.179 14.336 1.00 96.44 93 VAL A CA 1
ATOM 696 C C . VAL A 1 93 ? -1.854 -0.412 13.536 1.00 96.44 93 VAL A C 1
ATOM 698 O O . VAL A 1 93 ? -1.197 0.559 13.152 1.00 96.44 93 VAL A O 1
ATOM 701 N N . PRO A 1 94 ? -1.503 -1.672 13.218 1.00 96.94 94 PRO A N 1
ATOM 702 C CA . PRO A 1 94 ? -0.358 -1.972 12.366 1.00 96.94 94 PRO A CA 1
ATOM 703 C C . PRO A 1 94 ? -0.404 -1.213 11.035 1.00 96.94 94 PRO A C 1
ATOM 705 O O . PRO A 1 94 ? -1.398 -1.281 10.304 1.00 96.94 94 PRO A O 1
ATOM 708 N N . TYR A 1 95 ? 0.694 -0.523 10.719 1.00 97.44 95 TYR A N 1
ATOM 709 C CA . TYR A 1 95 ? 0.890 0.210 9.472 1.00 97.44 95 TYR A CA 1
ATOM 710 C C . TYR A 1 95 ? 2.002 -0.447 8.650 1.00 97.44 95 TYR A C 1
ATOM 712 O O . TYR A 1 95 ? 3.185 -0.332 8.967 1.00 97.44 95 TYR A O 1
ATOM 720 N N . LEU A 1 96 ? 1.620 -1.156 7.591 1.00 97.12 96 LEU A N 1
ATOM 721 C CA . LEU A 1 96 ? 2.550 -1.787 6.658 1.00 97.12 96 LEU A CA 1
ATOM 722 C C . LEU A 1 96 ? 2.758 -0.866 5.458 1.00 97.12 96 LEU A C 1
ATOM 724 O O . LEU A 1 96 ? 1.795 -0.305 4.934 1.00 97.12 96 LEU A O 1
ATOM 728 N N . CYS A 1 97 ? 3.992 -0.751 4.971 1.00 95.62 97 CYS A N 1
ATOM 729 C CA . CYS A 1 97 ? 4.278 -0.013 3.743 1.00 95.62 97 CYS A CA 1
ATOM 730 C C . CYS A 1 97 ? 4.879 -0.947 2.694 1.00 95.62 97 CYS A C 1
ATOM 732 O O . CYS A 1 97 ? 6.053 -1.304 2.742 1.00 95.62 97 CYS A O 1
ATOM 734 N N . ALA A 1 98 ? 4.053 -1.348 1.731 1.00 96.12 98 ALA A N 1
ATOM 735 C CA . ALA A 1 98 ? 4.474 -2.137 0.590 1.00 96.12 98 ALA A CA 1
ATOM 736 C C . ALA A 1 98 ? 4.764 -1.219 -0.601 1.00 96.12 98 ALA A C 1
ATOM 738 O O . ALA A 1 98 ? 4.043 -0.258 -0.877 1.00 96.12 98 ALA A O 1
ATOM 739 N N . LEU A 1 99 ? 5.824 -1.535 -1.337 1.00 94.19 99 LEU A N 1
ATOM 740 C CA . LEU A 1 99 ? 6.326 -0.680 -2.404 1.00 94.19 99 LEU A CA 1
ATOM 741 C C . LEU A 1 99 ? 6.124 -1.318 -3.786 1.00 94.19 99 LEU A C 1
ATOM 743 O O . LEU A 1 99 ? 6.383 -2.512 -3.964 1.00 94.19 99 LEU A O 1
ATOM 747 N N . PRO A 1 100 ? 5.675 -0.555 -4.792 1.00 95.06 100 PRO A N 1
ATOM 748 C CA . PRO A 1 100 ? 5.773 -0.975 -6.181 1.00 95.06 100 PRO A CA 1
ATOM 749 C C . PRO A 1 100 ? 7.194 -0.727 -6.706 1.00 95.06 100 PRO A C 1
ATOM 751 O O . PRO A 1 100 ? 7.878 0.202 -6.263 1.00 95.06 100 PRO A O 1
ATOM 754 N N . LEU A 1 101 ? 7.639 -1.516 -7.685 1.00 95.12 101 LEU A N 1
ATOM 755 C CA . LEU A 1 101 ? 8.834 -1.172 -8.451 1.00 95.12 101 LEU A CA 1
ATOM 756 C C . LEU A 1 101 ? 8.561 0.050 -9.336 1.00 95.12 101 LEU A C 1
ATOM 758 O O . LEU A 1 101 ? 7.645 0.039 -10.154 1.00 95.12 101 LEU A O 1
ATOM 762 N N . VAL A 1 102 ? 9.368 1.104 -9.176 1.00 87.88 102 VAL A N 1
ATOM 763 C CA . VAL A 1 102 ? 9.182 2.375 -9.899 1.00 87.88 102 VAL A CA 1
ATOM 764 C C . VAL A 1 102 ? 10.300 2.629 -10.905 1.00 87.88 102 VAL A C 1
ATOM 766 O O . VAL A 1 102 ? 10.008 3.005 -12.039 1.00 87.88 102 VAL A O 1
ATOM 769 N N . PHE A 1 103 ? 11.559 2.416 -10.514 1.00 86.44 103 PHE A N 1
ATOM 770 C CA . PHE A 1 103 ? 12.738 2.771 -11.321 1.00 86.44 103 PHE A CA 1
ATOM 771 C C . PHE A 1 103 ? 13.430 1.574 -11.972 1.00 86.44 103 PHE A C 1
ATOM 773 O O . PHE A 1 103 ? 14.419 1.758 -12.671 1.00 86.44 103 PHE A O 1
ATOM 780 N N . GLN A 1 104 ? 12.911 0.370 -11.752 1.00 93.25 104 GLN A N 1
ATOM 781 C CA . GLN A 1 104 ? 13.416 -0.850 -12.360 1.00 93.25 104 GLN A CA 1
ATOM 782 C C . GLN A 1 104 ? 12.251 -1.755 -12.749 1.00 93.25 104 GLN A C 1
ATOM 784 O O . GLN A 1 104 ? 11.191 -1.747 -12.119 1.00 93.25 104 GLN A O 1
ATOM 789 N N . THR A 1 105 ? 12.458 -2.520 -13.804 1.00 96.00 105 THR A N 1
ATOM 790 C CA . THR A 1 105 ? 11.564 -3.574 -14.272 1.00 96.00 105 THR A CA 1
ATOM 791 C C . THR A 1 105 ? 11.610 -4.770 -13.327 1.00 96.00 105 THR A C 1
ATOM 793 O O . THR A 1 105 ? 12.512 -4.910 -12.490 1.00 96.00 105 THR A O 1
ATOM 796 N N . THR A 1 106 ? 10.622 -5.654 -13.438 1.00 96.12 106 THR A N 1
ATOM 797 C CA . THR A 1 106 ? 10.602 -6.893 -12.651 1.00 96.12 106 THR A CA 1
ATOM 798 C C . THR A 1 106 ? 11.830 -7.755 -12.940 1.00 96.12 106 THR A C 1
ATOM 800 O O . THR A 1 106 ? 12.411 -8.330 -12.024 1.00 96.12 106 THR A O 1
ATOM 803 N N . GLU A 1 107 ? 12.261 -7.816 -14.196 1.00 95.19 107 GLU A N 1
ATOM 804 C CA . GLU A 1 107 ? 13.411 -8.591 -14.650 1.00 95.19 107 GLU A CA 1
ATOM 805 C C . GLU A 1 107 ? 14.723 -8.016 -14.116 1.00 95.19 107 GLU A C 1
ATOM 807 O O . GLU A 1 107 ? 15.573 -8.768 -13.641 1.00 95.19 107 GLU A O 1
ATOM 812 N N . GLU A 1 108 ? 14.887 -6.692 -14.144 1.00 95.62 108 GLU A N 1
ATOM 813 C CA . GLU A 1 108 ? 16.051 -6.027 -13.546 1.00 95.62 108 GLU A CA 1
ATOM 814 C C . GLU A 1 108 ? 16.126 -6.297 -12.044 1.00 95.62 108 GLU A C 1
ATOM 816 O O . GLU A 1 108 ? 17.196 -6.612 -11.528 1.00 95.62 108 GLU A O 1
ATOM 821 N N . TRP A 1 109 ? 14.989 -6.246 -11.344 1.00 96.00 109 TRP A N 1
ATOM 822 C CA . TRP A 1 109 ? 14.940 -6.569 -9.921 1.00 96.00 109 TRP A CA 1
ATOM 823 C C . TRP A 1 109 ? 15.318 -8.026 -9.633 1.00 96.00 109 TRP A C 1
ATOM 825 O O . TRP A 1 109 ? 16.116 -8.279 -8.733 1.00 96.00 109 TRP A O 1
ATOM 835 N N . LEU A 1 110 ? 14.767 -8.981 -10.388 1.00 94.44 110 LEU A N 1
ATOM 836 C CA . LEU A 1 110 ? 15.025 -10.411 -10.187 1.00 94.44 110 LEU A CA 1
ATOM 837 C C . LEU A 1 110 ? 16.478 -10.800 -10.487 1.00 94.44 110 LEU A C 1
ATOM 839 O O . LEU A 1 110 ? 17.009 -11.700 -9.842 1.00 94.44 110 LEU A O 1
ATOM 843 N N . ASN A 1 111 ? 17.114 -10.125 -11.446 1.00 95.25 111 ASN A N 1
ATOM 844 C CA . ASN A 1 111 ? 18.509 -10.369 -11.817 1.00 95.25 111 ASN A CA 1
ATOM 845 C C . ASN A 1 111 ? 19.511 -9.542 -10.991 1.00 95.25 111 ASN A C 1
ATOM 847 O O . ASN A 1 111 ? 20.721 -9.736 -11.117 1.00 95.25 111 ASN A O 1
ATOM 851 N N . SER A 1 112 ? 19.036 -8.616 -10.153 1.00 93.62 112 SER A N 1
ATOM 852 C CA . SER A 1 112 ? 19.885 -7.756 -9.330 1.00 93.62 112 SER A CA 1
ATOM 853 C C . SER A 1 112 ? 20.431 -8.506 -8.117 1.00 93.62 112 SER A C 1
ATOM 855 O O . SER A 1 112 ? 19.680 -9.014 -7.285 1.00 93.62 112 SER A O 1
ATOM 857 N N . THR A 1 113 ? 21.753 -8.491 -7.947 1.00 93.00 113 THR A N 1
ATOM 858 C CA . THR A 1 113 ? 22.413 -9.000 -6.732 1.00 93.00 113 THR A CA 1
ATOM 859 C C . THR A 1 113 ? 22.221 -8.082 -5.521 1.00 93.00 113 THR A C 1
ATOM 861 O O . THR A 1 113 ? 22.391 -8.525 -4.388 1.00 93.00 113 THR A O 1
ATOM 864 N N . LEU A 1 114 ? 21.853 -6.816 -5.748 1.00 90.88 114 LEU A N 1
ATOM 865 C CA . LEU A 1 114 ? 21.626 -5.802 -4.710 1.00 90.88 114 LEU A CA 1
ATOM 866 C C . LEU A 1 114 ? 20.137 -5.633 -4.359 1.00 90.88 114 LEU A C 1
ATOM 868 O O . LEU A 1 114 ? 19.800 -4.960 -3.387 1.00 90.88 114 LEU A O 1
ATOM 872 N N . GLY A 1 115 ? 19.233 -6.230 -5.139 1.00 92.50 115 GLY A N 1
ATOM 873 C CA . GLY A 1 115 ? 17.793 -6.057 -4.986 1.00 92.50 115 GLY A CA 1
ATOM 874 C C . GLY A 1 115 ? 17.300 -4.721 -5.547 1.00 92.50 115 GLY A C 1
ATOM 875 O O . GLY A 1 115 ? 17.296 -4.516 -6.761 1.00 92.50 115 GLY A O 1
ATOM 876 N N . LEU A 1 116 ? 16.795 -3.838 -4.683 1.00 93.25 116 LEU A N 1
ATOM 877 C CA . LEU A 1 116 ? 16.226 -2.548 -5.090 1.00 93.25 116 LEU A CA 1
ATOM 878 C C . LEU A 1 116 ? 17.303 -1.573 -5.567 1.00 93.25 116 LEU A C 1
ATOM 880 O O . LEU A 1 116 ? 18.358 -1.451 -4.947 1.00 93.25 116 LEU A O 1
ATOM 884 N N . HIS A 1 117 ? 16.987 -0.801 -6.606 1.00 92.50 117 HIS A 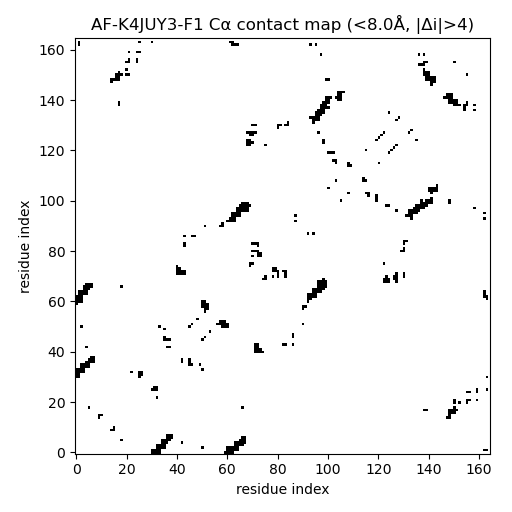N 1
ATOM 885 C CA . HIS A 1 117 ? 17.797 0.341 -7.004 1.00 92.50 117 HIS A CA 1
ATOM 886 C C . HIS A 1 117 ? 18.005 1.293 -5.803 1.00 92.50 117 HIS A C 1
ATOM 888 O O . HIS A 1 117 ? 17.029 1.594 -5.110 1.00 92.50 117 HIS A O 1
ATOM 894 N N . PRO A 1 118 ? 19.215 1.834 -5.549 1.00 92.25 118 PRO A N 1
ATOM 895 C CA . PRO A 1 118 ? 19.492 2.646 -4.353 1.00 92.25 118 PRO A CA 1
ATOM 896 C C . PRO A 1 118 ? 18.537 3.831 -4.145 1.00 92.25 118 PRO A C 1
ATOM 898 O O . PRO A 1 118 ? 18.151 4.138 -3.020 1.00 92.25 118 PRO A O 1
ATOM 901 N N . ILE A 1 119 ? 18.086 4.459 -5.237 1.00 90.56 119 ILE A N 1
ATOM 902 C CA . ILE A 1 119 ? 17.079 5.534 -5.189 1.00 90.56 119 ILE A CA 1
ATOM 903 C C . ILE A 1 119 ? 15.734 5.019 -4.644 1.00 90.56 119 ILE A C 1
ATOM 905 O O . ILE A 1 119 ? 15.082 5.713 -3.869 1.00 90.56 119 ILE A O 1
ATOM 909 N N . GLN A 1 120 ? 15.324 3.798 -5.002 1.00 91.94 120 GLN A N 1
ATOM 910 C CA . GLN A 1 120 ? 14.114 3.180 -4.451 1.00 91.94 120 GLN A CA 1
ATOM 911 C C . GLN A 1 120 ? 14.271 2.855 -2.974 1.00 91.94 120 GLN A C 1
ATOM 913 O O . GLN A 1 120 ? 13.332 3.065 -2.220 1.00 91.94 120 GLN A O 1
ATOM 918 N N . VAL A 1 121 ? 15.446 2.393 -2.545 1.00 93.50 121 VAL A N 1
ATOM 919 C CA . VAL A 1 121 ? 15.703 2.143 -1.119 1.00 93.50 121 VAL A CA 1
ATOM 920 C C . VAL A 1 121 ? 15.538 3.436 -0.319 1.00 93.50 121 VAL A C 1
ATOM 922 O O . VAL A 1 121 ? 14.789 3.469 0.654 1.00 93.50 121 VAL A O 1
ATOM 925 N N . ALA A 1 122 ? 16.158 4.530 -0.766 1.00 91.38 122 ALA A N 1
ATOM 926 C CA . ALA A 1 122 ? 16.048 5.814 -0.080 1.00 91.38 122 ALA A CA 1
ATOM 927 C C . ALA A 1 122 ? 14.597 6.325 -0.022 1.00 91.38 122 ALA A C 1
ATOM 929 O O . ALA A 1 122 ? 14.135 6.760 1.029 1.00 91.38 122 ALA A O 1
ATOM 930 N N . LEU A 1 123 ? 13.864 6.262 -1.138 1.00 89.62 123 LEU A N 1
ATOM 931 C CA . LEU A 1 123 ? 12.535 6.872 -1.234 1.00 89.62 123 LEU A CA 1
ATOM 932 C C . LEU A 1 123 ? 11.395 5.990 -0.719 1.00 89.62 123 LEU A C 1
ATOM 934 O O . LEU A 1 123 ? 10.424 6.518 -0.181 1.00 89.62 123 LEU A O 1
ATOM 938 N N . GLN A 1 124 ? 11.490 4.678 -0.922 1.00 93.12 124 GLN A N 1
ATOM 939 C CA . GLN A 1 124 ? 10.389 3.736 -0.710 1.00 93.12 124 GLN A CA 1
ATOM 940 C C . GLN A 1 124 ? 10.588 2.816 0.493 1.00 93.12 124 GLN A C 1
ATOM 942 O O . GLN A 1 124 ? 9.660 2.096 0.851 1.00 93.12 124 GLN A O 1
ATOM 947 N N . VAL A 1 125 ? 11.776 2.827 1.104 1.00 93.38 125 VAL A N 1
ATOM 948 C CA . VAL A 1 125 ? 12.062 2.076 2.334 1.00 93.38 125 VAL A CA 1
ATOM 949 C C . VAL A 1 125 ? 12.381 3.045 3.466 1.00 9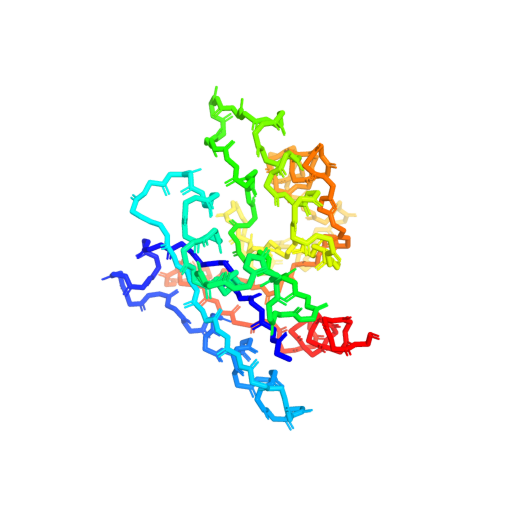3.38 125 VAL A C 1
ATOM 951 O O . VAL A 1 125 ? 11.600 3.151 4.405 1.00 93.38 125 VAL A O 1
ATOM 954 N N . ALA A 1 126 ? 13.447 3.838 3.330 1.00 93.81 126 ALA A N 1
ATOM 955 C CA . ALA A 1 126 ? 13.912 4.685 4.427 1.00 93.81 126 ALA A CA 1
ATOM 956 C C . ALA A 1 126 ? 12.897 5.771 4.827 1.00 93.81 126 ALA A C 1
ATOM 958 O O . ALA A 1 126 ? 12.688 5.999 6.012 1.00 93.81 126 ALA A O 1
ATOM 959 N N . LEU A 1 127 ? 12.233 6.432 3.868 1.00 92.50 127 LEU A N 1
ATOM 960 C CA . LEU A 1 127 ? 11.244 7.469 4.202 1.00 92.50 127 LEU A CA 1
ATOM 961 C C . LEU A 1 127 ? 9.991 6.909 4.900 1.00 92.50 127 LEU A C 1
ATOM 963 O O . LEU A 1 127 ? 9.630 7.457 5.939 1.00 92.50 127 LEU A O 1
ATOM 967 N N . PRO A 1 128 ? 9.329 5.843 4.403 1.00 93.62 128 PRO A N 1
ATOM 968 C CA . PRO A 1 128 ? 8.228 5.231 5.144 1.00 93.62 128 PRO A CA 1
ATOM 969 C C . PRO A 1 128 ? 8.615 4.675 6.517 1.00 93.62 128 PRO A C 1
ATOM 971 O O . PRO A 1 128 ? 7.787 4.702 7.423 1.00 93.62 128 PRO A O 1
ATOM 974 N N . GLU A 1 129 ? 9.848 4.191 6.699 1.00 95.31 129 GLU A N 1
ATOM 975 C CA . GLU A 1 129 ? 10.328 3.730 8.011 1.00 95.31 129 GLU A CA 1
ATOM 976 C C . GLU A 1 129 ? 10.320 4.859 9.053 1.00 95.31 129 GLU A C 1
ATOM 978 O O . GLU A 1 129 ? 9.977 4.619 10.209 1.00 95.31 129 GLU A O 1
ATOM 983 N N . LEU A 1 130 ? 10.605 6.104 8.647 1.00 94.56 130 LEU A N 1
ATOM 984 C CA . LEU A 1 130 ? 10.525 7.273 9.534 1.00 94.56 130 LEU A CA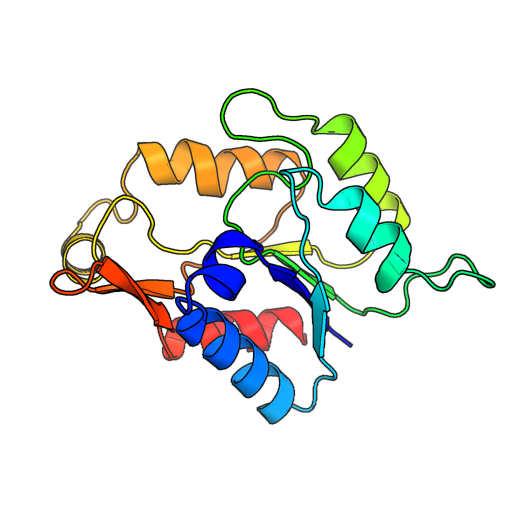 1
ATOM 985 C C . LEU A 1 130 ? 9.091 7.597 9.982 1.00 94.56 130 LEU A C 1
ATOM 987 O O . LEU A 1 130 ? 8.911 8.181 11.048 1.00 94.56 130 LEU A O 1
ATOM 991 N N . ASP A 1 131 ? 8.079 7.199 9.205 1.00 95.12 131 ASP A N 1
ATOM 992 C CA . ASP A 1 131 ? 6.669 7.306 9.603 1.00 95.12 131 ASP A CA 1
ATOM 993 C C . ASP A 1 131 ? 6.238 6.168 10.549 1.00 95.12 131 ASP A C 1
ATOM 995 O O . ASP A 1 131 ? 5.140 6.211 11.097 1.00 95.12 131 ASP A O 1
ATOM 999 N N . GLY A 1 132 ? 7.070 5.137 10.736 1.00 94.12 132 GLY A N 1
ATOM 1000 C CA . GLY A 1 132 ? 6.707 3.898 11.430 1.00 94.12 132 GLY A CA 1
ATOM 1001 C C . GLY A 1 132 ? 6.147 2.809 10.508 1.00 94.12 132 GLY A C 1
ATOM 1002 O O . GLY A 1 132 ? 5.510 1.870 10.981 1.00 94.12 132 GLY A O 1
ATOM 1003 N N . GLY A 1 133 ? 6.362 2.922 9.192 1.00 94.12 133 GLY A N 1
ATOM 1004 C CA . GLY A 1 133 ? 5.988 1.903 8.213 1.00 94.12 133 GLY A CA 1
ATOM 1005 C C . GLY A 1 133 ? 6.766 0.605 8.405 1.00 94.12 133 GLY A C 1
ATOM 1006 O O . GLY A 1 133 ? 7.995 0.591 8.377 1.00 94.12 133 GLY A O 1
ATOM 1007 N N . MET A 1 134 ? 6.039 -0.496 8.571 1.00 93.38 134 MET A N 1
ATOM 1008 C CA . MET A 1 134 ? 6.610 -1.822 8.792 1.00 93.38 134 MET A CA 1
ATOM 1009 C C . MET A 1 134 ? 6.760 -2.611 7.488 1.00 93.38 134 MET A C 1
ATOM 1011 O O . MET A 1 134 ? 5.971 -2.457 6.554 1.00 93.38 134 MET A O 1
ATOM 1015 N N . GLU A 1 135 ? 7.737 -3.523 7.492 1.00 83.56 135 GLU A N 1
ATOM 1016 C CA . GLU A 1 135 ? 7.894 -4.627 6.535 1.00 83.56 135 GLU A CA 1
ATOM 1017 C C . GLU A 1 135 ? 7.818 -4.221 5.049 1.00 83.56 135 GLU A C 1
ATOM 1019 O O . GLU A 1 135 ? 6.842 -4.535 4.360 1.00 83.56 135 GLU A O 1
ATOM 1024 N N . PRO A 1 136 ? 8.875 -3.585 4.509 1.00 85.38 136 PRO A N 1
ATOM 1025 C CA . PRO A 1 136 ? 8.920 -3.184 3.108 1.00 85.38 136 PRO A CA 1
ATOM 1026 C C . PRO A 1 136 ? 8.916 -4.406 2.176 1.00 85.38 136 PRO A C 1
ATOM 1028 O O . PRO A 1 136 ? 9.944 -5.026 1.891 1.00 85.38 136 PRO A O 1
ATOM 1031 N N . ILE A 1 137 ? 7.735 -4.758 1.665 1.00 93.62 137 ILE A N 1
ATOM 1032 C CA . ILE A 1 137 ? 7.541 -5.840 0.696 1.00 93.62 137 ILE A CA 1
ATOM 1033 C C . ILE A 1 137 ? 7.247 -5.232 -0.670 1.00 93.62 137 ILE A C 1
ATOM 1035 O O . ILE A 1 137 ? 6.274 -4.510 -0.867 1.00 93.62 137 ILE A O 1
ATOM 1039 N N . ILE A 1 138 ? 8.071 -5.583 -1.654 1.00 96.25 138 ILE A N 1
ATOM 1040 C CA . ILE A 1 138 ? 7.766 -5.299 -3.065 1.00 96.25 138 ILE A CA 1
ATOM 1041 C C . ILE A 1 138 ? 6.571 -6.147 -3.485 1.00 96.25 138 ILE A C 1
ATOM 1043 O O . ILE A 1 138 ? 6.721 -7.361 -3.602 1.00 96.25 138 ILE A O 1
ATOM 1047 N N . PHE A 1 139 ? 5.409 -5.545 -3.701 1.00 96.94 139 PHE A N 1
ATOM 1048 C CA . PHE A 1 139 ? 4.189 -6.282 -4.058 1.00 96.94 139 PHE A CA 1
ATOM 1049 C C . PHE A 1 139 ? 3.862 -6.196 -5.552 1.00 96.94 139 PHE A C 1
ATOM 1051 O O . PHE A 1 139 ? 3.172 -7.066 -6.083 1.00 96.94 139 PHE A O 1
ATOM 1058 N N . ALA A 1 140 ? 4.376 -5.170 -6.232 1.00 97.19 140 ALA A N 1
ATOM 1059 C CA . ALA A 1 140 ? 4.121 -4.919 -7.639 1.00 97.19 140 ALA A CA 1
ATOM 1060 C C . ALA A 1 140 ? 5.424 -4.759 -8.417 1.00 97.19 140 ALA A C 1
ATOM 1062 O O . ALA A 1 140 ? 6.353 -4.081 -7.975 1.00 97.19 140 ALA A O 1
ATOM 1063 N N . GLY A 1 141 ? 5.461 -5.400 -9.576 1.00 96.69 141 GLY A N 1
ATOM 1064 C CA . GLY A 1 141 ? 6.518 -5.291 -10.560 1.00 96.69 141 GLY A CA 1
ATOM 1065 C C . GLY A 1 141 ? 6.148 -4.327 -11.683 1.00 96.69 141 GLY A C 1
ATOM 1066 O O . GLY A 1 141 ? 4.998 -3.893 -11.786 1.00 96.69 141 GLY A O 1
ATOM 1067 N N . ARG A 1 142 ? 7.122 -4.012 -12.536 1.00 95.44 142 ARG A N 1
ATOM 1068 C CA . ARG A 1 142 ? 6.951 -3.112 -13.679 1.00 95.44 142 ARG A CA 1
ATOM 1069 C C . ARG A 1 142 ? 7.307 -3.842 -14.964 1.00 95.44 142 ARG A C 1
ATOM 1071 O O . ARG A 1 142 ? 8.408 -4.369 -15.089 1.00 95.44 142 ARG A O 1
ATOM 1078 N N . ASP A 1 143 ? 6.359 -3.891 -15.894 1.00 94.50 143 ASP A N 1
ATOM 1079 C CA . ASP A 1 143 ? 6.531 -4.573 -17.175 1.00 94.50 143 ASP A CA 1
ATOM 1080 C C . ASP A 1 143 ? 7.467 -3.762 -18.098 1.00 94.50 143 ASP A C 1
ATOM 1082 O O . ASP A 1 143 ? 7.230 -2.565 -18.303 1.00 94.50 143 ASP A O 1
ATOM 1086 N N . PRO A 1 144 ? 8.509 -4.380 -18.681 1.00 93.44 144 PRO A N 1
ATOM 1087 C CA . PRO A 1 144 ? 9.526 -3.675 -19.462 1.00 93.44 144 PRO A CA 1
ATOM 1088 C C . PRO A 1 144 ? 9.003 -3.142 -20.801 1.00 93.44 144 PRO A C 1
ATOM 1090 O O . PRO A 1 144 ? 9.580 -2.216 -21.366 1.00 93.44 144 PRO A O 1
ATOM 1093 N N . ARG A 1 145 ? 7.923 -3.719 -21.342 1.00 93.25 145 ARG A N 1
ATOM 1094 C CA . ARG A 1 145 ? 7.400 -3.381 -22.674 1.00 93.25 145 ARG A CA 1
ATOM 1095 C C . ARG A 1 145 ? 6.329 -2.306 -22.615 1.00 93.25 145 ARG A C 1
ATOM 1097 O O . ARG A 1 145 ? 6.279 -1.426 -23.466 1.00 93.25 145 ARG A O 1
ATOM 1104 N N . THR A 1 146 ? 5.435 -2.426 -21.647 1.00 92.69 146 THR A N 1
ATOM 1105 C CA . THR A 1 146 ? 4.255 -1.573 -21.490 1.00 92.69 146 THR A CA 1
ATOM 1106 C C . THR A 1 146 ? 4.469 -0.490 -20.442 1.00 92.69 146 THR A C 1
ATOM 1108 O O . THR A 1 146 ? 3.721 0.483 -20.412 1.00 92.69 146 THR A O 1
ATOM 1111 N N . GLY A 1 147 ? 5.461 -0.661 -19.562 1.00 91.06 147 GLY A N 1
ATOM 1112 C CA . GLY A 1 147 ? 5.699 0.213 -18.420 1.00 91.06 147 GLY A CA 1
ATOM 1113 C C . GLY A 1 147 ? 4.624 0.121 -17.337 1.00 91.06 147 GLY A C 1
ATOM 1114 O O . GLY A 1 147 ? 4.713 0.893 -16.381 1.00 91.06 147 GLY A O 1
ATOM 1115 N N . LYS A 1 148 ? 3.640 -0.779 -17.492 1.00 94.00 148 LYS A N 1
ATOM 1116 C CA . LYS A 1 148 ? 2.516 -0.970 -16.573 1.00 94.00 148 LYS A CA 1
ATOM 1117 C C . LYS A 1 148 ? 2.916 -1.771 -15.343 1.00 94.00 148 LYS A C 1
ATOM 1119 O O . LYS A 1 148 ? 3.789 -2.644 -15.390 1.00 94.00 148 LYS A O 1
ATOM 1124 N N . SER A 1 149 ? 2.225 -1.486 -14.253 1.00 95.69 149 SER A N 1
ATOM 1125 C CA . SER A 1 149 ? 2.405 -2.137 -12.967 1.00 95.69 149 SER A CA 1
ATOM 1126 C C . SER A 1 149 ? 1.599 -3.437 -12.921 1.00 95.69 149 SER A C 1
ATOM 1128 O O . SER A 1 149 ? 0.423 -3.454 -13.290 1.00 95.69 149 SER A O 1
ATOM 1130 N N . HIS A 1 150 ? 2.203 -4.524 -12.437 1.00 96.12 150 HIS A N 1
ATOM 1131 C CA . HIS A 1 150 ? 1.545 -5.827 -12.282 1.00 96.12 150 HIS A CA 1
ATOM 1132 C C . HIS A 1 150 ? 1.798 -6.427 -10.896 1.00 96.12 150 HIS A C 1
ATOM 1134 O O . HIS A 1 150 ? 2.874 -6.275 -10.321 1.00 96.12 150 HIS A O 1
ATOM 1140 N N . ALA A 1 151 ? 0.802 -7.124 -10.347 1.00 96.81 151 ALA A N 1
ATOM 1141 C CA . ALA A 1 151 ? 0.930 -7.804 -9.060 1.00 96.81 151 ALA A CA 1
ATOM 1142 C C . ALA A 1 151 ? 1.941 -8.961 -9.131 1.00 96.81 151 ALA A C 1
ATOM 1144 O O . ALA A 1 151 ? 1.884 -9.803 -10.027 1.00 96.81 151 ALA A O 1
ATOM 1145 N N . LEU A 1 152 ? 2.825 -9.053 -8.136 1.00 97.25 152 LEU A N 1
ATOM 1146 C CA . LEU A 1 152 ? 3.716 -10.195 -7.944 1.00 97.25 152 LEU A CA 1
ATOM 1147 C C . LEU A 1 152 ? 3.043 -11.188 -6.994 1.00 97.25 152 LEU A C 1
ATOM 1149 O O . LEU A 1 152 ? 3.141 -11.046 -5.777 1.00 97.25 152 LEU A O 1
ATOM 1153 N N . HIS A 1 153 ? 2.364 -12.196 -7.545 1.00 95.25 153 HIS A N 1
ATOM 1154 C CA . HIS A 1 153 ? 1.432 -13.068 -6.811 1.00 95.25 153 HIS A CA 1
ATOM 1155 C C . HIS A 1 153 ? 1.939 -13.556 -5.439 1.00 95.25 153 HIS A C 1
ATOM 1157 O O . HIS A 1 153 ? 1.320 -13.254 -4.424 1.00 95.25 153 HIS A O 1
ATOM 1163 N N . LYS A 1 154 ? 3.111 -14.208 -5.370 1.00 95.62 154 LYS A N 1
ATOM 1164 C CA . LYS A 1 154 ? 3.673 -14.704 -4.093 1.00 95.62 154 LYS A CA 1
ATOM 1165 C C . LYS A 1 154 ? 3.938 -13.592 -3.072 1.00 95.62 154 LYS A C 1
ATOM 1167 O O . LYS A 1 154 ? 3.843 -13.809 -1.870 1.00 95.62 154 LYS A O 1
ATOM 1172 N N . ARG A 1 155 ? 4.311 -12.399 -3.540 1.00 96.81 155 ARG A N 1
ATOM 1173 C CA . ARG A 1 155 ? 4.604 -11.245 -2.678 1.00 96.81 155 ARG A CA 1
ATOM 1174 C C . ARG A 1 155 ? 3.311 -10.611 -2.173 1.00 96.81 155 ARG A C 1
ATOM 1176 O O . ARG A 1 155 ? 3.243 -10.229 -1.010 1.00 96.81 155 ARG A O 1
ATOM 1183 N N . VAL A 1 156 ? 2.289 -10.551 -3.028 1.00 97.88 156 VAL A N 1
ATOM 1184 C CA . VAL A 1 156 ? 0.934 -10.124 -2.660 1.00 97.88 156 VAL A CA 1
ATOM 1185 C C . VAL A 1 156 ? 0.339 -11.070 -1.620 1.00 97.88 156 VAL A C 1
ATOM 1187 O O . VAL A 1 156 ? -0.124 -10.601 -0.587 1.00 97.88 156 VAL A O 1
ATOM 1190 N N . GLU A 1 157 ? 0.436 -12.385 -1.817 1.00 97.12 157 GLU A N 1
ATOM 1191 C CA . GLU A 1 157 ? -0.013 -13.382 -0.837 1.00 97.12 157 GLU A CA 1
ATOM 1192 C C . GLU A 1 157 ? 0.671 -13.188 0.527 1.00 97.12 157 GLU A C 1
ATOM 1194 O O . GLU A 1 157 ? 0.006 -13.169 1.569 1.00 97.12 157 GLU A O 1
ATOM 1199 N N . GLN A 1 158 ? 1.995 -12.998 0.530 1.00 96.62 158 GLN A N 1
ATOM 1200 C CA . GLN A 1 158 ? 2.770 -12.730 1.744 1.00 96.62 158 GLN A CA 1
ATOM 1201 C C . GLN A 1 158 ? 2.321 -11.442 2.440 1.00 96.62 158 GLN A C 1
ATOM 1203 O O . GLN A 1 158 ? 2.096 -11.458 3.648 1.00 96.62 158 GLN A O 1
ATOM 1208 N N . LEU A 1 159 ? 2.172 -10.345 1.693 1.00 97.06 159 LEU A N 1
ATOM 1209 C CA . LEU A 1 159 ? 1.694 -9.066 2.217 1.00 97.06 159 LEU A CA 1
ATOM 1210 C C . LEU A 1 159 ? 0.301 -9.206 2.842 1.00 97.06 159 LEU A C 1
ATOM 1212 O O . LEU A 1 159 ? 0.097 -8.816 3.986 1.00 97.06 159 LEU A O 1
ATOM 1216 N N . CYS A 1 160 ? -0.641 -9.816 2.122 1.00 97.06 160 CYS A N 1
ATOM 1217 C CA . CYS A 1 160 ? -2.023 -9.969 2.574 1.00 97.06 160 CYS A CA 1
ATOM 1218 C C . CYS A 1 160 ? -2.129 -10.889 3.795 1.00 97.06 160 CYS A C 1
ATOM 1220 O O . CYS A 1 160 ? -2.920 -10.635 4.698 1.00 97.06 160 CYS A O 1
ATOM 1222 N N . THR A 1 161 ? -1.303 -11.936 3.858 1.00 96.19 161 THR A N 1
ATOM 1223 C CA . THR A 1 161 ? -1.232 -12.821 5.029 1.00 96.19 161 THR A CA 1
ATOM 1224 C C . THR A 1 161 ? -0.742 -12.074 6.266 1.00 96.19 161 THR A C 1
ATOM 1226 O O . THR A 1 161 ? -1.257 -12.309 7.354 1.00 96.19 161 THR A O 1
ATOM 1229 N N . ARG A 1 162 ? 0.233 -11.171 6.115 1.00 95.25 162 ARG A N 1
ATOM 1230 C CA . ARG A 1 162 ? 0.739 -10.359 7.228 1.00 95.25 162 ARG A CA 1
ATOM 1231 C C . ARG A 1 162 ? -0.216 -9.241 7.627 1.00 95.25 162 ARG A C 1
ATOM 1233 O O . ARG A 1 162 ? -0.365 -8.991 8.808 1.00 95.25 162 ARG A O 1
ATOM 1240 N N . ALA A 1 163 ? -0.917 -8.636 6.671 1.00 95.69 163 ALA A N 1
ATOM 1241 C CA . ALA A 1 163 ? -1.895 -7.587 6.950 1.00 95.69 163 ALA A CA 1
ATOM 1242 C C . ALA A 1 163 ? -3.130 -8.078 7.732 1.00 95.69 163 ALA A C 1
ATOM 1244 O O . ALA A 1 163 ? -3.817 -7.264 8.346 1.00 95.69 163 ALA A O 1
ATOM 1245 N N . ILE A 1 164 ? -3.447 -9.377 7.672 1.00 94.12 164 ILE A N 1
ATOM 1246 C CA . ILE A 1 164 ? -4.611 -9.979 8.352 1.00 94.12 164 ILE A CA 1
ATOM 1247 C C . ILE A 1 164 ? -4.258 -10.574 9.724 1.00 94.12 164 ILE A C 1
ATOM 1249 O O . ILE A 1 164 ? -5.152 -10.713 10.559 1.00 94.12 164 ILE A O 1
ATOM 1253 N N . ARG A 1 165 ? -2.999 -10.967 9.938 1.00 81.81 165 ARG A N 1
ATOM 1254 C CA . ARG A 1 165 ? -2.529 -11.547 11.205 1.00 81.81 165 ARG A CA 1
ATOM 1255 C C . ARG A 1 165 ? -2.374 -10.484 12.280 1.00 81.81 165 ARG A C 1
ATOM 1257 O O . ARG A 1 165 ? -2.688 -10.832 13.437 1.00 81.81 165 ARG A O 1
#

pLDDT: mean 94.64, std 3.43, range [77.19, 98.38]

Solvent-accessible surface area (backbone atoms only — not comparable to full-atom values): 8751 Å² total; per-residue (Å²): 68,36,35,33,40,42,56,43,64,36,62,76,71,73,46,38,57,28,58,52,49,45,51,52,52,31,43,74,73,71,40,54,75,46,82,42,58,30,98,64,48,51,43,53,65,49,43,61,67,73,42,27,40,91,83,81,66,42,50,73,48,62,20,36,38,33,55,61,27,48,39,57,23,29,48,99,90,52,69,39,47,70,61,30,36,54,48,49,63,68,49,70,48,58,42,34,29,28,20,54,46,81,92,46,33,43,66,56,37,73,71,36,94,78,45,66,56,68,69,50,43,53,47,33,40,55,42,21,43,70,46,61,36,35,76,75,40,66,29,25,31,18,40,85,87,79,68,43,46,36,51,36,64,74,41,33,52,52,51,43,55,58,62,72,108

InterPro domains:
  IPR003672 CobN/magnesium chelatase [PF02514] (1-165)
  IPR003672 CobN/magnesium chelatase [PTHR44119] (1-165)

Secondary structure (DSSP, 8-state):
-EEEEEEHHHHHHT--HHHHHHHHHHHHTT--EEEEEESSSB-HHHHHHHTB-TTT--B--SEEEE-S-S-SBEETTEE-HHHHHHHHHHH-S-EEE-EE--SS-HHHHHH-SS-S-HHHHIIIIIHHHHTT-B---EEEEE-TTT--EEE-HHHHHHHHHHHH-

Nearest PDB structures (foldseek):
  4zhj-assembly1_A  TM=9.324E-01  e=3.970E-13  Synechocystis sp. PCC 6803 substr. Kazusa
  6ytj-assembly2_BBB  TM=9.175E-01  e=1.065E-12  Synechocystis sp. PCC 6803
  4rxt-assembly1_A  TM=5.717E-01  e=3.942E-01  Rhizobium rhizogenes K84
  1gud-assembly2_B  TM=5.105E-01  e=3.454E+00  Escherichia coli K-12
  6m22-assembly1_B  TM=4.022E-01  e=2.328E+00  Homo sapiens